Protein AF-A0A1C4SHY3-F1 (afdb_monomer_lite)

Structure (mmCIF, N/CA/C/O backbone):
data_AF-A0A1C4SHY3-F1
#
_entry.id   AF-A0A1C4SHY3-F1
#
loop_
_atom_site.group_PDB
_atom_site.id
_atom_site.type_symbol
_atom_site.label_atom_id
_atom_site.label_alt_id
_atom_site.label_comp_id
_atom_site.label_asym_id
_atom_site.label_entity_id
_atom_site.label_seq_id
_atom_site.pdbx_PDB_ins_code
_atom_site.Cartn_x
_atom_site.Cartn_y
_atom_site.Cartn_z
_atom_site.occupancy
_atom_site.B_iso_or_equiv
_atom_site.auth_seq_id
_atom_site.auth_comp_id
_atom_site.auth_asym_id
_atom_site.auth_atom_id
_atom_site.pdbx_PDB_model_num
ATOM 1 N N . MET A 1 1 ? -3.621 17.237 26.748 1.00 46.03 1 MET A N 1
ATOM 2 C CA . MET A 1 1 ? -4.051 16.125 25.868 1.00 46.03 1 MET A CA 1
ATOM 3 C C . MET A 1 1 ? -3.632 16.413 24.420 1.00 46.03 1 MET A C 1
ATOM 5 O O . MET A 1 1 ? -4.477 16.768 23.617 1.00 46.03 1 MET A O 1
ATOM 9 N N . ALA A 1 2 ? -2.335 16.316 24.090 1.00 58.59 2 ALA A N 1
ATOM 10 C CA . ALA A 1 2 ? -1.805 16.627 22.745 1.00 58.59 2 ALA A CA 1
ATOM 11 C C . ALA A 1 2 ? -1.235 15.401 21.995 1.00 58.59 2 ALA A C 1
ATOM 13 O O . ALA A 1 2 ? -1.045 15.443 20.785 1.00 58.59 2 ALA A O 1
ATOM 14 N N . VAL A 1 3 ? -1.045 14.279 22.700 1.00 60.44 3 VAL A N 1
ATOM 15 C CA . VAL A 1 3 ? -0.355 13.075 22.200 1.00 60.44 3 VAL A CA 1
ATOM 16 C C . VAL A 1 3 ? -1.025 12.473 20.957 1.00 60.44 3 VAL A C 1
ATOM 18 O O . VAL A 1 3 ? -0.349 11.961 20.076 1.00 60.44 3 VAL A O 1
ATOM 21 N N . GLY A 1 4 ? -2.353 12.564 20.838 1.00 70.56 4 GLY A N 1
ATOM 22 C CA . GLY A 1 4 ? -3.072 11.975 19.707 1.00 70.56 4 GLY A CA 1
ATOM 23 C C . GLY A 1 4 ? -2.812 12.674 18.369 1.00 70.56 4 GLY A C 1
ATOM 24 O O . GLY A 1 4 ? -2.684 12.002 17.352 1.00 70.56 4 GLY A O 1
ATOM 25 N N . GLN A 1 5 ? -2.724 14.006 18.352 1.00 76.94 5 GLN A N 1
ATOM 26 C CA . GLN A 1 5 ? -2.656 14.780 17.104 1.00 76.94 5 GLN A CA 1
ATOM 27 C C . GLN A 1 5 ? -1.252 14.732 16.486 1.00 76.94 5 GLN A C 1
ATOM 29 O O . GLN A 1 5 ? -1.111 14.607 15.272 1.00 76.94 5 GLN A O 1
ATOM 34 N N . GLU A 1 6 ? -0.226 14.722 17.333 1.00 79.56 6 GLU A N 1
ATOM 35 C CA . GLU A 1 6 ? 1.180 14.623 16.936 1.00 79.56 6 GLU A CA 1
ATOM 36 C C . GLU A 1 6 ? 1.520 13.224 16.387 1.00 79.56 6 GLU A C 1
ATOM 38 O O . GLU A 1 6 ? 2.127 13.102 15.322 1.00 79.56 6 GLU A O 1
ATOM 43 N N . VAL A 1 7 ? 1.008 12.162 17.028 1.00 81.62 7 VAL A N 1
ATOM 44 C CA . VAL A 1 7 ? 1.119 10.774 16.536 1.00 81.62 7 VAL A CA 1
ATOM 45 C C . VAL A 1 7 ? 0.380 10.590 15.206 1.00 81.62 7 VAL A C 1
ATOM 47 O O . VAL A 1 7 ? 0.911 9.971 14.282 1.00 81.62 7 VAL A O 1
ATOM 50 N N . TRP A 1 8 ? -0.820 11.166 15.066 1.00 82.75 8 TRP A N 1
ATOM 51 C CA . TRP A 1 8 ? -1.572 11.133 13.807 1.00 82.75 8 TRP A CA 1
ATOM 52 C C . TRP A 1 8 ? -0.868 11.880 12.673 1.00 82.75 8 TRP A C 1
ATOM 54 O O . TRP A 1 8 ? -0.841 11.392 11.542 1.00 82.75 8 TRP A O 1
ATOM 64 N N . SER A 1 9 ? -0.290 13.044 12.970 1.00 85.25 9 SER A N 1
ATOM 65 C CA . SER A 1 9 ? 0.467 13.841 12.002 1.00 85.25 9 SER A CA 1
ATOM 66 C C . SER A 1 9 ? 1.692 13.080 11.487 1.00 85.25 9 SER A C 1
ATOM 68 O O . SER A 1 9 ? 1.890 12.973 10.274 1.00 85.25 9 SER A O 1
ATOM 70 N N . GLY A 1 10 ? 2.455 12.454 12.390 1.00 89.19 10 GLY A N 1
ATOM 71 C CA . GLY A 1 10 ? 3.602 11.620 12.024 1.00 89.19 10 GLY A CA 1
ATOM 72 C C . GLY A 1 10 ? 3.212 10.434 11.138 1.00 89.19 10 GLY A C 1
ATOM 73 O O . GLY A 1 10 ? 3.810 10.226 10.080 1.00 89.19 10 GLY A O 1
ATOM 74 N N . LEU A 1 11 ? 2.154 9.705 11.512 1.00 85.56 11 LEU A N 1
ATOM 75 C CA . LEU A 1 11 ? 1.656 8.568 10.730 1.00 85.56 11 LEU A CA 1
ATOM 76 C C . LEU A 1 11 ? 1.181 8.990 9.332 1.00 85.56 11 LEU A C 1
ATOM 78 O O . LEU A 1 11 ? 1.409 8.282 8.347 1.00 85.56 11 LEU A O 1
ATOM 82 N N . ARG A 1 12 ? 0.512 10.142 9.229 1.00 87.56 12 ARG A N 1
ATOM 83 C CA . ARG A 1 12 ? 0.047 10.680 7.950 1.00 87.56 12 ARG A CA 1
ATOM 84 C C . ARG A 1 12 ? 1.219 11.067 7.052 1.00 87.56 12 ARG A C 1
ATOM 86 O O . ARG A 1 12 ? 1.263 10.617 5.912 1.00 87.56 12 ARG A O 1
ATOM 93 N N . SER A 1 13 ? 2.170 11.834 7.582 1.00 89.75 13 SER A N 1
ATOM 94 C CA . SER A 1 13 ? 3.368 12.264 6.853 1.00 89.75 13 SER A CA 1
ATOM 95 C C . SER A 1 13 ? 4.151 11.069 6.299 1.00 89.75 13 SER A C 1
ATOM 97 O O . SER A 1 13 ? 4.511 11.040 5.121 1.00 89.75 13 SER A O 1
ATOM 99 N N . GLN A 1 14 ? 4.324 10.017 7.106 1.00 88.00 14 GLN A N 1
ATOM 100 C CA . GLN A 1 14 ? 5.021 8.805 6.676 1.00 88.00 14 GLN A CA 1
ATOM 101 C C . GLN A 1 14 ? 4.275 8.060 5.557 1.00 88.00 14 GLN A C 1
ATOM 103 O O . GLN A 1 14 ? 4.900 7.611 4.594 1.00 88.00 14 GLN A O 1
ATOM 108 N N . ASN A 1 15 ? 2.944 7.965 5.644 1.00 87.50 15 ASN A N 1
ATOM 109 C CA . ASN A 1 15 ? 2.124 7.369 4.586 1.00 87.50 15 ASN A CA 1
ATOM 110 C C . ASN A 1 15 ? 2.162 8.187 3.291 1.00 87.50 15 ASN A C 1
ATOM 112 O O . ASN A 1 15 ? 2.252 7.618 2.203 1.00 87.50 15 ASN A O 1
ATOM 116 N N . GLU A 1 16 ? 2.102 9.514 3.388 1.00 89.31 16 GLU A N 1
ATOM 117 C CA . GLU A 1 16 ? 2.173 10.406 2.229 1.00 89.31 16 GLU A CA 1
ATOM 118 C C . GLU A 1 16 ? 3.544 10.315 1.543 1.00 89.31 16 GLU A C 1
ATOM 120 O O . GLU A 1 16 ? 3.604 10.122 0.326 1.00 89.31 16 GLU A O 1
ATOM 125 N N . GLY A 1 17 ? 4.637 10.345 2.312 1.00 89.62 17 GLY A N 1
ATOM 126 C CA . GLY A 1 17 ? 5.996 10.193 1.789 1.00 89.62 17 GLY A CA 1
ATOM 127 C C . GLY A 1 17 ? 6.243 8.822 1.150 1.00 89.62 17 GLY A C 1
ATOM 128 O O . GLY A 1 17 ? 6.755 8.740 0.031 1.00 89.62 17 GLY A O 1
ATOM 129 N N . GLY A 1 18 ? 5.818 7.743 1.817 1.00 88.19 18 GLY A N 1
ATOM 130 C CA . GLY A 1 18 ? 5.918 6.381 1.285 1.00 88.19 18 GLY A CA 1
ATOM 131 C C . GLY A 1 18 ? 5.136 6.205 -0.018 1.00 88.19 18 GLY A C 1
ATOM 132 O O . GLY A 1 18 ? 5.674 5.695 -1.003 1.00 88.19 18 GLY A O 1
ATOM 133 N N . ASN A 1 19 ? 3.900 6.709 -0.068 1.00 85.88 19 ASN A N 1
ATOM 134 C CA . ASN A 1 19 ? 3.080 6.669 -1.279 1.00 85.88 19 ASN A CA 1
ATOM 135 C C . ASN A 1 19 ? 3.665 7.514 -2.415 1.00 85.88 19 ASN A C 1
ATOM 137 O O . ASN A 1 19 ? 3.607 7.095 -3.572 1.00 85.88 19 ASN A O 1
ATOM 141 N N . GLY A 1 20 ? 4.239 8.679 -2.108 1.00 88.31 20 GLY A N 1
ATOM 142 C CA . GLY A 1 20 ? 4.937 9.504 -3.092 1.00 88.31 20 GLY A CA 1
ATOM 143 C C . GLY A 1 20 ? 6.103 8.754 -3.740 1.00 88.31 20 GLY A C 1
ATOM 144 O O . GLY A 1 20 ? 6.217 8.728 -4.967 1.00 88.31 20 GLY A O 1
ATOM 145 N N . ASN A 1 21 ? 6.917 8.071 -2.931 1.00 87.62 21 ASN A N 1
ATOM 146 C CA . ASN A 1 21 ? 8.065 7.313 -3.424 1.00 87.62 21 ASN A CA 1
ATOM 147 C C . ASN A 1 21 ? 7.650 6.107 -4.287 1.00 87.62 21 ASN A C 1
ATOM 149 O O . ASN A 1 21 ? 8.206 5.889 -5.364 1.00 87.62 21 ASN A O 1
ATOM 153 N N . LEU A 1 22 ? 6.622 5.363 -3.861 1.00 85.50 22 LEU A N 1
ATOM 154 C CA . LEU A 1 22 ? 6.077 4.239 -4.632 1.00 85.50 22 LEU A CA 1
ATOM 155 C C . LEU A 1 22 ? 5.518 4.691 -5.986 1.00 85.50 22 LEU A C 1
ATOM 157 O O . LEU A 1 22 ? 5.789 4.059 -7.006 1.00 85.50 22 LEU A O 1
ATOM 161 N N . LYS A 1 23 ? 4.780 5.809 -6.017 1.00 85.81 23 LYS A N 1
ATOM 162 C CA . LYS A 1 23 ? 4.259 6.380 -7.268 1.00 85.81 23 LYS A CA 1
ATOM 163 C C . LYS A 1 23 ? 5.381 6.794 -8.212 1.00 85.81 23 LYS A C 1
ATOM 165 O O . LYS A 1 23 ? 5.307 6.481 -9.395 1.00 85.81 23 LYS A O 1
ATOM 170 N N . LYS A 1 24 ? 6.420 7.459 -7.700 1.00 88.56 24 LYS A N 1
ATOM 171 C CA . LYS A 1 24 ? 7.583 7.854 -8.503 1.00 88.56 24 LYS A CA 1
ATOM 172 C C . LYS A 1 24 ? 8.275 6.635 -9.117 1.00 88.56 24 LYS A C 1
ATOM 174 O O . LYS A 1 24 ? 8.444 6.587 -10.327 1.00 88.56 24 LYS A O 1
ATOM 179 N N . SER A 1 25 ? 8.575 5.621 -8.304 1.00 82.88 25 SER A N 1
ATOM 180 C CA . SER A 1 25 ? 9.197 4.380 -8.780 1.00 82.88 25 SER A CA 1
ATOM 181 C C . SER A 1 25 ? 8.346 3.665 -9.840 1.00 82.88 25 SER A C 1
ATOM 183 O O . SER A 1 25 ? 8.881 3.182 -10.839 1.00 82.88 25 SER A O 1
ATOM 185 N N . ALA A 1 26 ? 7.020 3.651 -9.674 1.00 83.19 26 ALA A N 1
ATOM 186 C CA . ALA A 1 26 ? 6.112 3.103 -10.675 1.00 83.19 26 ALA A CA 1
ATOM 187 C C . ALA A 1 26 ? 6.166 3.892 -11.996 1.00 83.19 26 ALA A C 1
ATOM 189 O O . ALA A 1 26 ? 6.285 3.282 -13.059 1.00 83.19 26 ALA A O 1
ATOM 190 N N . LEU A 1 27 ? 6.137 5.228 -11.944 1.00 86.25 27 LEU A N 1
ATOM 191 C CA . LEU A 1 27 ? 6.248 6.085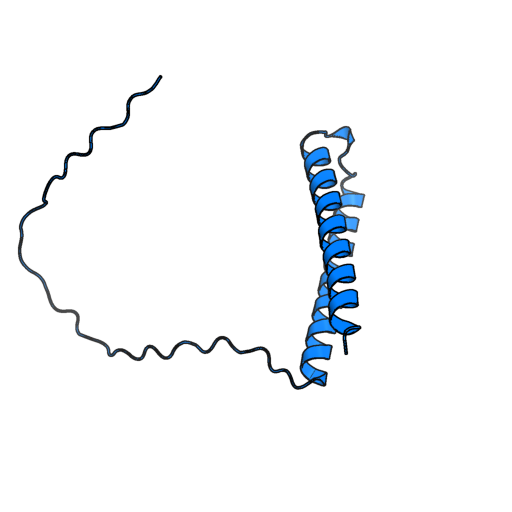 -13.132 1.00 86.25 27 LEU A CA 1
ATOM 192 C C . LEU A 1 27 ? 7.587 5.892 -13.858 1.00 86.25 27 LEU A C 1
ATOM 194 O O . LEU A 1 27 ? 7.596 5.732 -15.081 1.00 86.25 27 LEU A O 1
ATOM 198 N N . ASP A 1 28 ? 8.690 5.810 -13.112 1.00 85.25 28 ASP A N 1
ATOM 199 C CA . ASP A 1 28 ? 10.026 5.561 -13.667 1.00 85.25 28 ASP A CA 1
ATOM 200 C C . ASP A 1 28 ? 10.079 4.208 -14.406 1.00 85.25 28 ASP A C 1
ATOM 202 O O . ASP A 1 28 ? 10.646 4.103 -15.495 1.00 85.25 28 ASP A O 1
ATOM 206 N N . SER A 1 29 ? 9.413 3.176 -13.872 1.00 81.62 29 SER A N 1
ATOM 207 C CA . SER A 1 29 ? 9.331 1.849 -14.505 1.00 81.62 29 SER A CA 1
ATOM 208 C C . SER A 1 29 ? 8.463 1.804 -15.772 1.00 81.62 29 SER A C 1
ATOM 210 O O . SER A 1 29 ? 8.690 0.989 -16.673 1.00 81.62 29 SER A O 1
ATOM 212 N N . ILE A 1 30 ? 7.474 2.695 -15.890 1.00 82.12 30 ILE A N 1
ATOM 213 C CA . ILE A 1 30 ? 6.650 2.807 -17.101 1.00 82.12 30 ILE A CA 1
ATOM 214 C C . ILE A 1 30 ? 7.495 3.395 -18.235 1.00 82.12 30 ILE A C 1
ATOM 216 O O . ILE A 1 30 ? 7.496 2.838 -19.338 1.00 82.12 30 ILE A O 1
ATOM 220 N N . GLY A 1 31 ? 8.246 4.463 -17.942 1.00 83.00 31 GLY A N 1
ATOM 221 C CA . GLY A 1 31 ? 9.115 5.151 -18.899 1.00 83.00 31 GLY A CA 1
ATOM 222 C C . GLY A 1 31 ? 10.398 4.394 -19.257 1.00 83.00 31 GLY A C 1
ATOM 223 O O . GLY A 1 31 ? 10.904 4.566 -20.364 1.00 83.00 31 GLY A O 1
ATOM 224 N N . ASN A 1 32 ? 10.904 3.525 -18.372 1.00 81.06 32 ASN A N 1
ATOM 225 C CA . ASN A 1 32 ? 12.115 2.738 -18.610 1.00 81.06 32 ASN A CA 1
ATOM 226 C C . ASN A 1 32 ? 11.861 1.220 -18.477 1.00 81.06 32 ASN A C 1
ATOM 228 O O . ASN A 1 32 ? 11.727 0.710 -17.361 1.00 81.06 32 ASN A O 1
ATOM 232 N N . PRO A 1 33 ? 11.871 0.457 -19.588 1.00 78.69 33 PRO A N 1
ATOM 233 C CA . PRO A 1 33 ? 11.606 -0.978 -19.563 1.00 78.69 33 PRO A CA 1
ATOM 234 C C . PRO A 1 33 ? 12.643 -1.798 -18.781 1.00 78.69 33 PRO A C 1
ATOM 236 O O . PRO A 1 33 ? 12.302 -2.885 -18.326 1.00 78.69 33 PRO A O 1
ATOM 239 N N . GLN A 1 34 ? 13.864 -1.292 -18.569 1.00 79.75 34 GLN A N 1
ATOM 240 C CA . GLN A 1 34 ? 14.879 -1.978 -17.753 1.00 79.75 34 GLN A CA 1
ATOM 241 C C . GLN A 1 34 ? 14.563 -1.939 -16.251 1.00 79.75 34 GLN A C 1
ATOM 243 O O . GLN A 1 34 ? 15.054 -2.773 -15.498 1.00 79.75 34 GLN A O 1
ATOM 248 N N . LEU A 1 35 ? 13.733 -0.984 -15.818 1.00 80.19 35 LEU A N 1
ATOM 249 C CA . LEU A 1 35 ? 13.278 -0.858 -14.431 1.00 80.19 35 LEU A CA 1
ATOM 250 C C . LEU A 1 35 ? 11.980 -1.640 -14.169 1.00 80.19 35 LEU A C 1
ATOM 252 O O . LEU A 1 35 ? 11.483 -1.650 -13.043 1.00 80.19 35 LEU A O 1
ATOM 256 N N . ARG A 1 36 ? 11.401 -2.284 -15.193 1.00 79.69 36 ARG A N 1
ATOM 257 C CA . ARG A 1 36 ? 10.184 -3.087 -15.037 1.00 79.69 36 ARG A CA 1
ATOM 258 C C . ARG A 1 36 ? 10.512 -4.391 -14.330 1.00 79.69 36 ARG A C 1
ATOM 260 O O . ARG A 1 36 ? 11.448 -5.100 -14.692 1.00 79.69 36 ARG A O 1
AT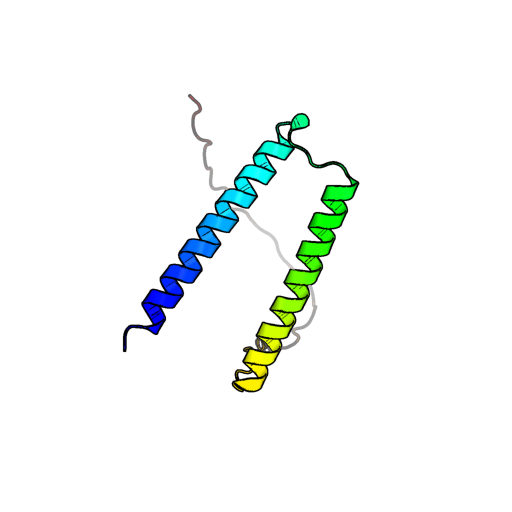OM 267 N N . LEU A 1 37 ? 9.691 -4.738 -13.345 1.00 77.94 37 LEU A N 1
ATOM 268 C CA . LEU A 1 37 ? 9.791 -6.035 -12.695 1.00 77.94 37 LEU A CA 1
ATOM 269 C C . LEU A 1 37 ? 9.476 -7.166 -13.691 1.00 77.94 37 LEU A C 1
ATOM 271 O O . LEU A 1 37 ? 8.576 -7.021 -14.524 1.00 77.94 37 LEU A O 1
ATOM 275 N N . PRO A 1 38 ? 10.146 -8.326 -13.573 1.00 82.69 38 PRO A N 1
ATOM 276 C CA . PRO A 1 38 ? 9.748 -9.528 -14.295 1.00 82.69 38 PRO A CA 1
ATOM 277 C C . PRO A 1 38 ? 8.287 -9.890 -13.991 1.00 82.69 38 PRO A C 1
ATOM 279 O O . PRO A 1 38 ? 7.831 -9.740 -12.858 1.00 82.69 38 PRO A O 1
ATOM 282 N N . HIS A 1 39 ? 7.554 -10.422 -14.973 1.00 76.81 39 HIS A N 1
ATOM 283 C CA . HIS A 1 39 ? 6.110 -10.688 -14.862 1.00 76.81 39 HIS A CA 1
ATOM 284 C C . HIS A 1 39 ? 5.708 -11.499 -13.611 1.00 76.81 39 HIS A C 1
ATOM 286 O O . HIS A 1 39 ? 4.699 -11.191 -12.979 1.00 76.81 39 HIS A O 1
ATOM 292 N N . GLY A 1 40 ? 6.520 -12.481 -13.196 1.00 77.31 40 GLY A N 1
ATOM 293 C CA . GLY A 1 40 ? 6.287 -13.243 -11.960 1.00 77.31 40 GLY A CA 1
ATOM 294 C C . GLY A 1 40 ? 6.386 -12.393 -10.687 1.00 77.31 40 GLY A C 1
ATOM 295 O O . GLY A 1 40 ? 5.553 -12.520 -9.791 1.00 77.31 40 GLY A O 1
ATOM 296 N N . HIS A 1 41 ? 7.339 -11.459 -10.639 1.00 82.25 41 HIS A N 1
ATOM 297 C CA . HIS A 1 41 ? 7.476 -10.516 -9.529 1.00 82.25 41 HIS A CA 1
ATOM 298 C C . HIS A 1 41 ? 6.337 -9.491 -9.503 1.00 82.25 41 HIS A C 1
ATOM 300 O O . HIS A 1 41 ? 5.873 -9.129 -8.422 1.00 82.25 41 HIS A O 1
ATOM 306 N N . VAL A 1 42 ? 5.844 -9.051 -10.668 1.00 84.00 42 VAL A N 1
ATOM 307 C CA . VAL A 1 42 ? 4.667 -8.166 -10.753 1.00 84.00 42 VAL A CA 1
ATOM 308 C C . VAL A 1 42 ? 3.439 -8.856 -10.161 1.00 84.00 42 VAL A C 1
ATOM 310 O O . VAL A 1 42 ? 2.793 -8.298 -9.275 1.00 84.00 42 VAL A O 1
ATOM 313 N N . ALA A 1 43 ? 3.146 -10.087 -10.590 1.00 83.12 43 ALA A N 1
ATOM 314 C CA . ALA A 1 43 ? 2.013 -10.856 -10.078 1.00 83.12 43 ALA A CA 1
ATOM 315 C C . ALA A 1 43 ? 2.120 -11.102 -8.564 1.00 83.12 43 ALA A C 1
ATOM 317 O O . ALA A 1 43 ? 1.144 -10.912 -7.838 1.00 83.12 43 ALA A O 1
ATOM 318 N N . GLN A 1 44 ? 3.313 -11.446 -8.068 1.00 88.50 44 GLN A N 1
ATOM 319 C CA . GLN A 1 44 ? 3.561 -11.611 -6.635 1.00 88.50 44 GLN A CA 1
ATOM 320 C C . GLN A 1 44 ? 3.350 -10.304 -5.859 1.00 88.50 44 GLN A C 1
ATOM 322 O O . GLN A 1 44 ? 2.759 -10.319 -4.777 1.00 88.50 44 GLN A O 1
ATOM 327 N N . THR A 1 45 ? 3.797 -9.175 -6.411 1.00 88.12 45 THR A N 1
ATOM 328 C CA . THR A 1 45 ? 3.647 -7.852 -5.789 1.00 88.12 45 THR A CA 1
ATOM 329 C C . THR A 1 45 ? 2.175 -7.457 -5.710 1.00 88.12 45 THR A C 1
ATOM 331 O O . THR A 1 45 ? 1.710 -7.041 -4.651 1.00 88.12 45 THR A O 1
ATOM 334 N N . LEU A 1 46 ? 1.417 -7.661 -6.791 1.00 89.12 46 LEU A N 1
ATOM 335 C CA . LEU A 1 46 ? -0.025 -7.412 -6.822 1.00 89.12 46 LEU A CA 1
ATOM 336 C C . LEU A 1 46 ? -0.777 -8.314 -5.840 1.00 89.12 46 LEU A C 1
ATOM 338 O O . LEU A 1 46 ? -1.593 -7.823 -5.063 1.00 89.12 46 LEU A O 1
ATOM 342 N N . LEU A 1 47 ? -0.469 -9.612 -5.821 1.00 91.69 47 LEU A N 1
ATOM 343 C CA . LEU A 1 47 ? -1.077 -10.553 -4.882 1.00 91.69 47 LEU A CA 1
ATOM 344 C C . LEU A 1 47 ? -0.797 -10.148 -3.428 1.00 91.69 47 LEU A C 1
ATOM 346 O O . LEU A 1 47 ? -1.714 -10.092 -2.610 1.00 91.69 47 LEU A O 1
ATOM 350 N N . THR A 1 48 ? 0.455 -9.809 -3.122 1.00 92.56 48 THR A N 1
ATOM 351 C CA . THR A 1 48 ? 0.864 -9.341 -1.790 1.00 92.56 48 THR A CA 1
ATOM 352 C C . THR A 1 48 ? 0.110 -8.068 -1.401 1.00 92.56 48 THR A C 1
ATOM 354 O O . THR A 1 48 ? -0.416 -7.981 -0.291 1.00 92.56 48 THR A O 1
ATOM 357 N N . ALA A 1 49 ? -0.016 -7.107 -2.321 1.00 90.50 49 ALA A N 1
ATOM 358 C CA . ALA A 1 49 ? -0.758 -5.873 -2.086 1.00 90.50 49 ALA A CA 1
ATOM 359 C C . ALA A 1 49 ? -2.246 -6.137 -1.793 1.00 90.50 49 ALA A C 1
ATOM 361 O O . ALA A 1 49 ? -2.791 -5.563 -0.851 1.00 90.50 49 ALA A O 1
ATOM 362 N N . VAL A 1 50 ? -2.890 -7.040 -2.541 1.00 95.94 50 VAL A N 1
ATOM 363 C CA . VAL A 1 50 ? -4.298 -7.418 -2.325 1.00 95.94 50 VAL A CA 1
ATOM 364 C C . VAL A 1 50 ? -4.496 -8.093 -0.966 1.00 95.94 50 VAL A C 1
ATOM 366 O O . VAL A 1 50 ? -5.440 -7.756 -0.251 1.00 95.94 50 VAL A O 1
ATOM 369 N N . ILE A 1 51 ? -3.593 -8.994 -0.567 1.00 96.19 51 ILE A N 1
ATOM 370 C CA . ILE A 1 51 ? -3.642 -9.653 0.749 1.00 96.19 51 ILE A CA 1
ATOM 371 C C . ILE A 1 51 ? -3.558 -8.616 1.876 1.00 96.19 51 ILE A C 1
ATOM 373 O O . ILE A 1 51 ? -4.370 -8.638 2.804 1.00 96.19 51 ILE A O 1
ATOM 377 N N . ILE A 1 52 ? -2.605 -7.685 1.782 1.00 93.94 52 ILE A N 1
ATOM 378 C CA . ILE A 1 52 ? -2.430 -6.614 2.772 1.00 93.94 52 ILE A CA 1
ATOM 379 C C . ILE A 1 52 ? -3.659 -5.694 2.799 1.00 93.94 52 ILE A C 1
ATOM 381 O O . ILE A 1 52 ? -4.122 -5.315 3.876 1.00 93.94 52 ILE A O 1
ATOM 385 N N . PHE A 1 53 ? -4.216 -5.350 1.637 1.00 93.44 53 PHE A N 1
ATOM 386 C CA . PHE A 1 53 ? -5.416 -4.520 1.533 1.00 93.44 53 PHE A CA 1
ATOM 387 C C . PHE A 1 53 ? -6.624 -5.164 2.229 1.00 93.44 53 PHE A C 1
ATOM 389 O O . PHE A 1 53 ? -7.256 -4.533 3.078 1.00 93.44 53 PHE A O 1
ATOM 396 N N . GLU A 1 54 ? -6.902 -6.435 1.939 1.00 96.75 54 GLU A N 1
ATOM 397 C CA . GLU A 1 54 ? -7.981 -7.198 2.576 1.00 96.75 54 GLU A CA 1
ATOM 398 C C . GLU A 1 54 ? -7.793 -7.313 4.095 1.00 96.75 54 GLU A C 1
ATOM 400 O O . GLU A 1 54 ? -8.743 -7.121 4.860 1.00 96.75 54 GLU A O 1
ATOM 405 N N . ALA A 1 55 ? -6.567 -7.586 4.552 1.00 95.19 55 ALA A N 1
ATOM 406 C CA . ALA A 1 55 ? -6.252 -7.657 5.976 1.00 95.19 55 ALA A CA 1
ATOM 407 C C . ALA A 1 55 ? -6.519 -6.318 6.685 1.00 95.19 55 ALA A C 1
ATOM 409 O O . ALA A 1 55 ? -7.197 -6.290 7.717 1.00 95.19 55 ALA A O 1
ATOM 410 N N . ASN A 1 56 ? -6.063 -5.207 6.099 1.00 92.56 56 ASN A N 1
ATOM 411 C CA . ASN A 1 56 ? -6.306 -3.864 6.627 1.00 92.56 56 ASN A CA 1
ATOM 412 C C . ASN A 1 56 ? -7.798 -3.519 6.654 1.00 92.56 56 ASN A C 1
ATOM 414 O O . ASN A 1 56 ? -8.304 -3.021 7.659 1.00 92.56 56 ASN A O 1
ATOM 418 N N . LEU A 1 57 ? -8.534 -3.834 5.589 1.00 93.31 57 LEU A N 1
ATOM 419 C CA . LEU A 1 57 ? -9.969 -3.574 5.517 1.00 93.31 57 LEU A CA 1
ATOM 420 C C . LEU A 1 57 ? -10.740 -4.335 6.603 1.00 93.31 57 LEU A C 1
ATOM 422 O O . LEU A 1 57 ? -11.634 -3.779 7.246 1.00 93.31 57 LEU A O 1
ATOM 426 N N . ARG A 1 58 ? -10.377 -5.597 6.852 1.00 93.56 58 ARG A N 1
ATOM 427 C CA . ARG A 1 58 ? -10.957 -6.400 7.939 1.00 93.56 58 ARG A CA 1
ATOM 428 C C . ARG A 1 58 ? -10.629 -5.822 9.311 1.00 93.56 58 ARG A C 1
ATOM 430 O O . ARG A 1 58 ? -11.529 -5.744 10.145 1.00 93.56 58 ARG A O 1
ATOM 437 N N . ALA A 1 59 ? -9.386 -5.394 9.531 1.00 91.06 59 ALA A N 1
ATOM 438 C CA . ALA A 1 59 ? -8.973 -4.763 10.782 1.00 91.06 59 ALA A CA 1
ATOM 439 C C . ALA A 1 59 ? -9.769 -3.475 11.055 1.00 91.06 59 ALA A C 1
ATOM 441 O O . ALA A 1 59 ? -10.309 -3.315 12.148 1.00 91.06 59 ALA A O 1
ATOM 442 N N . ILE A 1 60 ? -9.938 -2.615 10.045 1.00 89.38 60 ILE A N 1
ATOM 443 C CA . ILE A 1 60 ? -10.731 -1.381 10.155 1.00 89.38 60 ILE A CA 1
ATOM 444 C C . ILE A 1 60 ? -12.202 -1.698 10.442 1.00 89.38 60 ILE A C 1
ATOM 446 O O . ILE A 1 60 ? -12.784 -1.134 11.366 1.00 89.38 60 ILE A O 1
ATOM 450 N N . ARG A 1 61 ? -12.816 -2.628 9.697 1.00 90.31 61 ARG A N 1
ATOM 451 C CA . ARG A 1 61 ? -14.215 -3.035 9.938 1.00 90.31 61 ARG A CA 1
ATOM 452 C C . ARG A 1 61 ? -14.416 -3.580 11.350 1.00 90.31 61 ARG A C 1
ATOM 454 O O . ARG A 1 61 ? -15.436 -3.290 11.970 1.00 90.31 61 ARG A O 1
ATOM 461 N N . ARG A 1 62 ? -13.463 -4.374 11.846 1.00 90.50 62 ARG A N 1
ATOM 462 C CA . ARG A 1 62 ? -13.488 -4.900 13.213 1.00 90.50 62 ARG A CA 1
ATOM 463 C C . ARG A 1 62 ? -13.383 -3.774 14.236 1.00 90.50 62 ARG A C 1
ATOM 465 O O . ARG A 1 62 ? -14.228 -3.701 15.113 1.00 90.50 62 ARG A O 1
ATOM 472 N N . PHE A 1 63 ? -12.427 -2.865 14.068 1.00 88.00 63 PHE A N 1
ATOM 473 C CA . PHE A 1 63 ? -12.270 -1.705 14.943 1.00 88.00 63 PHE A CA 1
ATOM 474 C C . PHE A 1 63 ? -13.543 -0.847 15.013 1.00 88.00 63 PHE A C 1
ATOM 476 O O . PHE A 1 63 ? -13.991 -0.507 16.103 1.00 88.00 63 PHE A O 1
ATOM 483 N N . LEU A 1 64 ? -14.163 -0.543 13.867 1.00 86.50 64 LEU A N 1
ATOM 484 C CA . LEU A 1 64 ? -15.413 0.228 13.816 1.00 86.50 64 LEU A CA 1
ATOM 485 C C . LEU A 1 64 ? -16.559 -0.481 14.548 1.00 86.50 64 LEU A C 1
ATOM 487 O O . LEU A 1 64 ? -17.301 0.160 15.292 1.00 86.50 64 LEU A O 1
ATOM 491 N N . ARG A 1 65 ? -16.674 -1.805 14.373 1.00 85.94 65 ARG A N 1
ATOM 492 C CA . ARG A 1 65 ? -17.660 -2.627 15.083 1.00 85.94 65 ARG A CA 1
ATOM 493 C C . ARG A 1 65 ? -17.424 -2.608 16.593 1.00 85.94 65 ARG A C 1
ATOM 495 O O . ARG A 1 65 ? -18.374 -2.386 17.336 1.00 85.94 65 ARG A O 1
ATOM 502 N N . ASP A 1 66 ? -16.182 -2.810 17.026 1.00 86.12 66 ASP A N 1
ATOM 503 C CA . ASP A 1 66 ? -15.806 -2.874 18.444 1.00 86.12 66 ASP A CA 1
ATOM 504 C C . ASP A 1 66 ? -16.007 -1.514 19.148 1.00 86.12 66 ASP A C 1
ATOM 506 O O . ASP A 1 66 ? -16.314 -1.467 20.335 1.00 86.12 66 ASP A O 1
ATOM 510 N N . GLN A 1 67 ? -15.900 -0.402 18.411 1.00 82.12 67 GLN A N 1
ATOM 511 C CA . GLN A 1 67 ? -16.130 0.963 18.907 1.00 82.12 67 GLN A CA 1
ATOM 512 C C . GLN A 1 67 ? -17.607 1.406 18.845 1.00 82.12 67 GLN A C 1
ATOM 514 O O . GLN A 1 67 ? -17.922 2.532 19.223 1.00 82.12 67 GLN A O 1
ATOM 519 N N . GLY A 1 68 ? -18.520 0.576 18.322 1.00 70.25 68 GLY A N 1
ATOM 520 C CA . GLY A 1 68 ? -19.921 0.964 18.104 1.00 70.25 68 GLY A CA 1
ATOM 521 C C . GLY A 1 68 ? -20.103 2.102 17.087 1.00 70.25 68 GLY A C 1
ATOM 522 O O . GLY A 1 68 ? -21.187 2.680 16.985 1.00 70.25 68 GLY A O 1
ATOM 523 N N . ILE A 1 69 ? -19.057 2.431 16.321 1.00 66.25 69 ILE A N 1
ATOM 524 C CA . ILE A 1 69 ? -19.091 3.455 15.280 1.00 66.25 69 ILE A CA 1
ATOM 525 C C . ILE A 1 69 ? -19.750 2.812 14.065 1.00 66.25 69 ILE A C 1
ATOM 527 O O . ILE A 1 69 ? -19.093 2.197 13.223 1.00 66.25 69 ILE A O 1
ATOM 531 N N . GLN A 1 70 ? -21.074 2.939 13.981 1.00 59.53 70 GLN A N 1
ATOM 532 C CA . GLN A 1 70 ? -21.788 2.614 12.754 1.00 59.53 70 GLN A CA 1
ATOM 533 C C . GLN A 1 70 ? -21.223 3.509 11.644 1.00 59.53 70 GLN A C 1
ATOM 535 O O . GLN A 1 70 ? -21.247 4.737 11.797 1.00 59.53 70 GLN A O 1
ATOM 540 N N . PRO A 1 71 ? -20.696 2.942 10.539 1.00 61.41 71 PRO A N 1
ATOM 541 C CA . PRO A 1 71 ? -20.376 3.755 9.379 1.00 61.41 71 PRO A CA 1
ATOM 542 C C . PRO A 1 71 ? -21.643 4.530 9.038 1.00 61.41 71 PRO A C 1
ATOM 544 O O . PRO A 1 71 ? -22.733 3.956 9.029 1.00 61.41 71 PRO A O 1
ATOM 547 N N . ARG A 1 72 ? -21.521 5.848 8.857 1.00 62.66 72 ARG A N 1
ATOM 548 C CA . ARG A 1 72 ? -22.659 6.690 8.505 1.00 62.66 72 ARG A CA 1
ATOM 549 C C . ARG A 1 72 ? -23.177 6.176 7.172 1.00 62.66 72 ARG A C 1
ATOM 551 O O . ARG A 1 72 ? -22.617 6.504 6.132 1.00 62.66 72 ARG A O 1
ATOM 558 N N . ASN A 1 73 ? -24.188 5.310 7.230 1.00 52.22 73 ASN A N 1
ATOM 559 C CA . ASN A 1 73 ? -24.930 4.864 6.070 1.00 5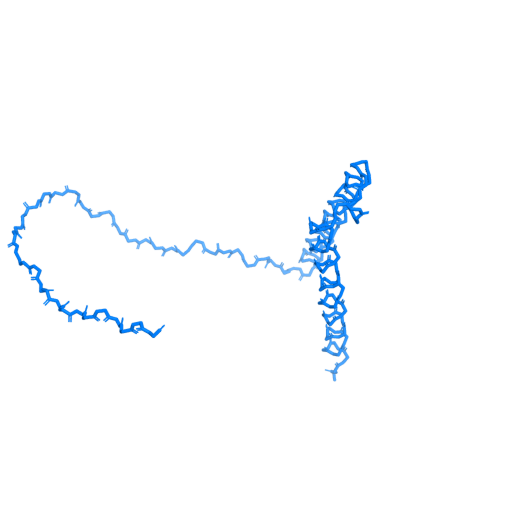2.22 73 ASN A CA 1
ATOM 560 C C . ASN A 1 73 ? -25.263 6.147 5.325 1.00 52.22 73 ASN A C 1
ATOM 562 O O . ASN A 1 73 ? -25.847 7.060 5.919 1.00 52.22 73 ASN A O 1
ATOM 566 N N . ALA A 1 74 ? -24.792 6.269 4.086 1.00 57.78 74 ALA A N 1
ATOM 567 C CA . ALA A 1 74 ? -25.266 7.321 3.219 1.00 57.78 74 ALA A CA 1
ATOM 568 C C . ALA A 1 74 ? -26.779 7.119 3.171 1.00 57.78 74 ALA A C 1
ATOM 570 O O . ALA A 1 74 ? -27.263 6.155 2.581 1.00 57.78 74 ALA A O 1
ATOM 571 N N . SER A 1 75 ? -27.509 7.939 3.928 1.00 43.22 75 SER A N 1
ATOM 572 C CA . SER A 1 75 ? -28.956 7.961 3.867 1.00 43.22 75 SER A CA 1
ATOM 573 C C . SER A 1 75 ? -29.267 8.169 2.393 1.00 43.22 75 SER A C 1
ATOM 575 O O . SER A 1 75 ? -28.761 9.153 1.842 1.00 43.22 75 SER A O 1
ATOM 577 N N . PRO A 1 76 ? -30.051 7.305 1.725 1.00 52.66 76 PRO A N 1
ATOM 578 C CA . PRO A 1 76 ? -30.706 7.762 0.521 1.00 52.66 76 PRO A CA 1
ATOM 579 C C . PRO A 1 76 ? -31.477 8.997 0.973 1.00 52.66 76 PRO A C 1
ATOM 581 O O . PRO A 1 76 ? -32.293 8.939 1.897 1.00 52.66 76 PRO A O 1
ATOM 584 N N . GLN A 1 77 ? -31.082 10.152 0.450 1.00 47.56 77 GLN A N 1
ATOM 585 C CA . GLN A 1 77 ? -31.851 11.364 0.613 1.00 47.56 77 GLN A CA 1
ATOM 586 C C . GLN A 1 77 ? -33.235 10.993 0.101 1.00 47.56 77 GLN A C 1
ATOM 588 O O . GLN A 1 77 ? -33.408 10.654 -1.068 1.00 47.56 77 GLN A O 1
ATOM 593 N N . SER A 1 78 ? -34.181 10.942 1.031 1.00 51.62 78 SER A N 1
ATOM 594 C CA . SER A 1 78 ? -35.594 10.802 0.754 1.00 51.62 78 SER A CA 1
ATOM 595 C C . SER A 1 78 ? -36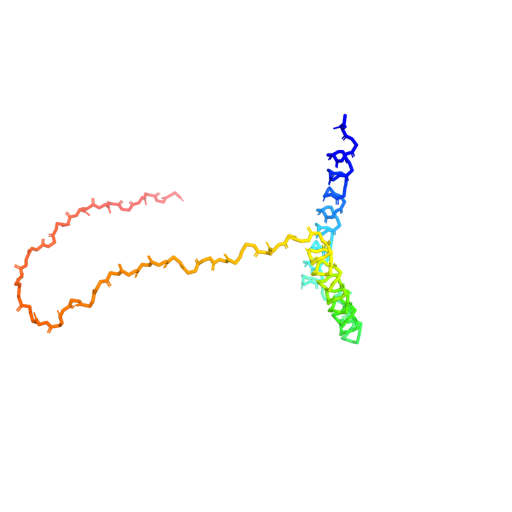.006 12.044 -0.033 1.00 51.62 78 SER A C 1
ATOM 597 O O . SER A 1 78 ? -36.435 13.042 0.535 1.00 51.62 78 SER A O 1
ATOM 599 N N . ALA A 1 79 ? -35.783 12.022 -1.344 1.00 47.84 79 ALA A N 1
ATOM 600 C CA . ALA A 1 79 ? -36.443 12.899 -2.288 1.00 47.84 79 ALA A CA 1
ATOM 601 C C . ALA A 1 79 ? -37.696 12.157 -2.752 1.00 47.84 79 ALA A C 1
ATOM 603 O O . ALA A 1 79 ? -37.788 1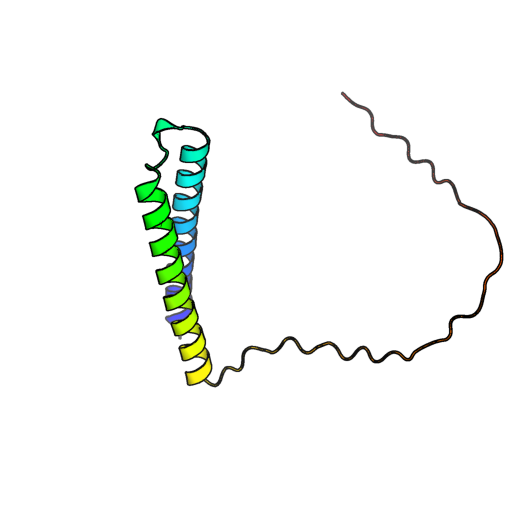1.661 -3.871 1.00 47.84 79 ALA A O 1
ATOM 604 N N . ALA A 1 80 ? -38.661 12.037 -1.841 1.00 50.16 80 ALA A N 1
ATOM 605 C CA . ALA A 1 80 ? -40.042 11.891 -2.248 1.00 50.16 80 ALA A CA 1
ATOM 606 C C . ALA A 1 80 ? -40.444 13.220 -2.906 1.00 50.16 80 ALA A C 1
ATOM 608 O O . ALA A 1 80 ? -40.689 14.219 -2.235 1.00 50.16 80 ALA A O 1
ATOM 609 N N . THR A 1 81 ? -40.464 13.258 -4.232 1.00 42.25 81 THR A N 1
ATOM 610 C CA . THR A 1 81 ? -41.277 14.212 -4.989 1.00 42.25 81 THR A CA 1
ATOM 611 C C . THR A 1 81 ? -42.077 13.388 -5.985 1.00 42.25 81 THR A C 1
ATOM 613 O O . THR A 1 81 ? -41.538 12.534 -6.682 1.00 42.25 81 THR A O 1
ATOM 616 N N . GLN A 1 82 ? -43.390 13.559 -5.891 1.00 45.69 82 GLN A N 1
ATOM 617 C CA . GLN A 1 82 ? -44.449 12.736 -6.461 1.00 45.69 82 GLN A CA 1
ATOM 618 C C . GLN A 1 82 ? -44.366 12.559 -7.989 1.00 45.69 82 GLN A C 1
ATOM 620 O O . GLN A 1 82 ? -43.782 13.397 -8.675 1.00 45.69 82 GLN A O 1
ATOM 625 N N . PRO A 1 83 ? -45.001 11.499 -8.528 1.00 45.16 83 PRO A N 1
ATOM 626 C CA . PRO A 1 83 ? -45.115 11.278 -9.963 1.00 45.16 83 PRO A CA 1
ATOM 627 C C . PRO A 1 83 ? -46.091 12.301 -10.562 1.00 45.16 83 PRO A C 1
ATOM 629 O O . PRO A 1 83 ? -47.276 12.292 -10.239 1.00 45.16 83 PRO A O 1
ATOM 632 N N . GLY A 1 84 ? -45.576 13.207 -11.392 1.00 38.62 84 GLY A N 1
ATOM 633 C CA . GLY A 1 84 ? -46.365 14.135 -12.201 1.00 38.62 84 GLY A CA 1
ATOM 634 C C . GLY A 1 84 ? -46.408 13.662 -13.651 1.00 38.62 84 GLY A C 1
ATOM 635 O O . GLY A 1 84 ? -45.362 13.421 -14.248 1.00 38.62 84 GLY A O 1
ATOM 636 N N . ASP A 1 85 ? -47.627 13.503 -14.154 1.00 35.94 85 ASP A N 1
ATOM 637 C CA . ASP A 1 85 ? -48.046 12.975 -15.452 1.00 35.94 85 ASP A CA 1
ATOM 638 C C . ASP A 1 85 ? -47.225 13.392 -16.685 1.00 35.94 85 ASP A C 1
ATOM 640 O O . ASP A 1 85 ? -46.930 14.562 -16.928 1.00 35.94 85 ASP A O 1
ATOM 644 N N . LEU A 1 86 ? -46.983 12.395 -17.539 1.00 50.56 86 LEU A N 1
ATOM 645 C CA . LEU A 1 86 ? -46.750 12.542 -18.974 1.00 50.56 86 LEU A CA 1
ATOM 646 C C . LEU A 1 86 ? -48.044 13.031 -19.650 1.00 50.56 86 LEU A C 1
ATOM 648 O O . LEU A 1 86 ? -48.993 12.256 -19.733 1.00 50.56 86 LEU A O 1
ATOM 652 N N . SER A 1 87 ? -48.083 14.264 -20.172 1.00 41.34 87 SER A N 1
ATOM 653 C CA . SER A 1 87 ? -49.047 14.705 -21.207 1.00 41.34 87 SER A CA 1
ATOM 654 C C . SER A 1 87 ? -48.595 16.004 -21.915 1.00 41.34 87 SER A C 1
ATOM 656 O O . SER A 1 87 ? -48.711 17.086 -21.356 1.00 41.34 87 SER A O 1
ATOM 658 N N . ASP A 1 88 ? -48.069 15.819 -23.133 1.00 43.97 88 ASP A N 1
ATOM 659 C CA . ASP A 1 88 ? -47.937 16.655 -24.355 1.00 43.97 88 ASP A CA 1
ATOM 660 C C . ASP A 1 88 ? -47.539 18.169 -24.408 1.00 43.97 88 ASP A C 1
ATOM 662 O O . ASP A 1 88 ? -47.867 18.957 -23.523 1.00 43.97 88 ASP A O 1
ATOM 666 N N . PRO A 1 89 ? -46.852 18.606 -25.507 1.00 64.38 89 PRO A N 1
ATOM 667 C CA . PRO A 1 89 ? -46.240 19.937 -25.707 1.00 64.38 89 PRO A CA 1
ATOM 668 C C . PRO A 1 89 ? -47.142 20.917 -26.497 1.00 64.38 89 PRO A C 1
ATOM 670 O O . PRO A 1 89 ? -47.993 20.471 -27.268 1.00 64.38 89 PRO A O 1
ATOM 673 N N . PRO A 1 90 ? -46.995 22.259 -26.364 1.00 46.84 90 PRO A N 1
ATOM 674 C CA . PRO A 1 90 ? -46.263 23.087 -27.363 1.00 46.84 90 PRO A CA 1
ATOM 675 C C . PRO A 1 90 ? -45.667 24.388 -26.724 1.00 46.84 90 PRO A C 1
ATOM 677 O O . PRO A 1 90 ? -45.941 24.680 -25.571 1.00 46.84 90 PRO A O 1
ATOM 680 N N . LEU A 1 91 ? -44.831 25.263 -27.303 1.00 45.72 91 LEU A N 1
ATOM 681 C CA . LEU A 1 91 ? -44.833 25.941 -28.604 1.00 45.72 91 LEU A CA 1
ATOM 682 C C . LEU A 1 91 ? -43.522 26.779 -28.716 1.00 45.72 91 LEU A C 1
ATOM 684 O O . LEU A 1 91 ? -42.886 27.100 -27.716 1.00 45.72 91 LEU A O 1
ATOM 688 N N . ALA A 1 92 ? -43.109 27.119 -29.936 1.00 44.44 92 ALA A N 1
ATOM 689 C CA . ALA A 1 92 ? -41.782 27.623 -30.311 1.00 44.44 92 ALA A CA 1
ATOM 690 C C . ALA A 1 92 ? -41.403 29.085 -29.935 1.00 44.44 92 ALA A C 1
ATOM 692 O O . ALA A 1 92 ? -42.275 29.947 -29.861 1.00 44.44 92 ALA A O 1
ATOM 693 N N . ARG A 1 93 ? -40.064 29.327 -29.958 1.00 48.16 93 ARG A N 1
ATOM 694 C CA . ARG A 1 93 ? -39.250 30.560 -30.235 1.00 48.16 93 ARG A CA 1
ATOM 695 C C . ARG A 1 93 ? -38.610 31.314 -29.046 1.00 48.16 93 ARG A C 1
ATOM 697 O O . ARG A 1 93 ? -39.239 31.425 -28.005 1.00 48.16 93 ARG A O 1
ATOM 704 N N . PRO A 1 94 ? -37.492 32.049 -29.271 1.00 47.81 94 PRO A N 1
ATOM 705 C CA . PRO A 1 94 ? -36.255 31.708 -29.999 1.00 47.81 94 PRO A CA 1
ATOM 706 C C . PRO A 1 94 ? -34.975 32.026 -29.170 1.00 47.81 94 PRO A C 1
ATOM 708 O O . PRO A 1 94 ? -35.028 32.743 -28.175 1.00 47.81 94 PRO A O 1
ATOM 711 N N . LEU A 1 95 ? -33.814 31.501 -29.591 1.00 46.56 95 LEU A N 1
ATOM 712 C CA . LEU A 1 95 ? -32.501 31.731 -28.958 1.00 46.56 95 LEU A CA 1
ATOM 713 C C . LEU A 1 95 ? -32.077 33.217 -28.965 1.00 46.56 95 LEU A C 1
ATOM 715 O O . LEU A 1 95 ? -32.146 33.846 -30.023 1.00 46.56 95 LEU A O 1
ATOM 719 N N . PRO A 1 96 ? -31.491 33.738 -27.871 1.00 46.44 96 PRO A N 1
ATOM 720 C CA . PRO A 1 96 ? -30.595 34.887 -27.921 1.00 46.44 96 PRO A CA 1
ATOM 721 C C . PRO A 1 96 ? -29.165 34.417 -28.226 1.00 46.44 96 PRO A C 1
ATOM 723 O O . PRO A 1 96 ? -28.521 33.745 -27.423 1.00 46.44 96 PRO A O 1
ATOM 726 N N . THR A 1 97 ? -28.676 34.765 -29.413 1.00 44.88 97 THR A N 1
ATOM 727 C CA . THR A 1 97 ? -27.254 34.777 -29.774 1.00 44.88 97 THR A CA 1
ATOM 728 C C . THR A 1 97 ? -26.512 35.793 -28.909 1.00 44.88 97 THR A C 1
ATOM 730 O O . THR A 1 97 ? -26.640 36.993 -29.146 1.00 44.88 97 THR A O 1
ATOM 733 N N . GLU A 1 98 ? -25.710 35.330 -27.952 1.00 45.84 98 GLU A N 1
ATOM 734 C CA . GLU A 1 98 ? -24.627 36.136 -27.387 1.00 45.84 98 GLU A CA 1
ATOM 735 C C . GLU A 1 98 ? -23.343 35.791 -28.152 1.00 45.84 98 GLU A C 1
ATOM 737 O O . GLU A 1 98 ? -22.853 34.661 -28.117 1.00 45.84 98 GLU A O 1
ATOM 742 N N . GLN A 1 99 ? -22.861 36.753 -28.939 1.00 50.19 99 GLN A N 1
ATOM 743 C CA . GLN A 1 99 ? -21.562 36.693 -29.595 1.00 50.19 99 GLN A CA 1
ATOM 744 C C . GLN A 1 99 ? -20.471 36.734 -28.523 1.00 50.19 99 GLN A C 1
ATOM 746 O O . GLN A 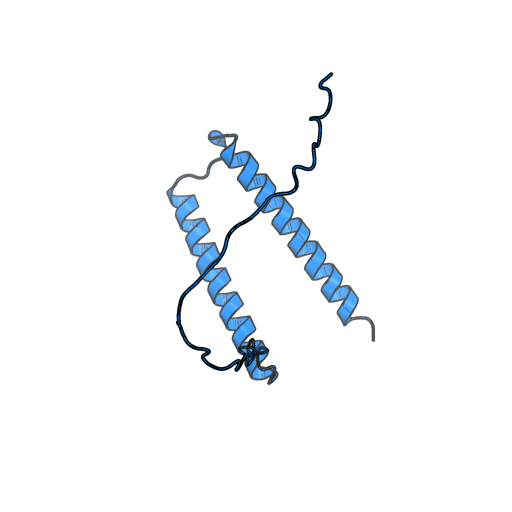1 99 ? -20.324 37.739 -27.836 1.00 50.19 99 GLN A O 1
ATOM 751 N N . VAL A 1 100 ? -19.678 35.671 -28.417 1.00 50.41 100 VAL A N 1
ATOM 752 C CA . VAL A 1 100 ? -18.383 35.715 -27.735 1.00 50.41 100 VAL A CA 1
ATOM 753 C C . VAL A 1 100 ? -17.324 35.426 -28.791 1.00 50.41 100 VAL A C 1
ATOM 755 O O . VAL A 1 100 ? -17.235 34.319 -29.319 1.00 50.41 100 VAL A O 1
ATOM 758 N N . GLU A 1 101 ? -16.590 36.470 -29.160 1.00 59.19 101 GLU A N 1
ATOM 759 C CA . GLU A 1 101 ? -15.430 36.423 -30.050 1.00 59.19 101 GLU A CA 1
ATOM 760 C C . GLU A 1 101 ? -14.327 35.531 -29.438 1.00 59.19 101 GLU A C 1
ATOM 762 O O . GLU A 1 101 ? -14.114 35.584 -28.222 1.00 59.19 101 GLU A O 1
ATOM 767 N N . PRO A 1 102 ? -13.641 34.677 -30.222 1.00 70.88 102 PRO A N 1
ATOM 768 C CA . PRO A 1 102 ? -12.581 33.822 -29.695 1.00 70.88 102 PRO A CA 1
ATOM 769 C C . PRO A 1 102 ? -11.292 34.623 -29.416 1.00 70.88 102 PRO A C 1
ATOM 771 O O . PRO A 1 102 ? -11.010 35.595 -30.116 1.00 70.88 102 PRO A O 1
ATOM 774 N N . PRO A 1 103 ? -10.487 34.228 -28.410 1.00 65.50 103 PRO A N 1
ATOM 775 C CA . PRO A 1 103 ? -9.306 34.983 -27.994 1.00 65.50 103 PRO A CA 1
ATOM 776 C C . PRO A 1 103 ? -8.168 34.937 -29.036 1.00 65.50 103 PRO A C 1
ATOM 778 O O . PRO A 1 103 ? -8.031 33.936 -29.746 1.00 65.50 103 PRO A O 1
ATOM 781 N N . PRO A 1 104 ? -7.321 35.983 -29.116 1.00 60.50 104 PRO A N 1
ATOM 782 C CA . PRO A 1 104 ? -6.184 36.027 -30.032 1.00 60.50 104 PRO A CA 1
ATOM 783 C C . PRO A 1 104 ? -5.074 35.057 -29.601 1.00 60.50 104 PRO A C 1
ATOM 785 O O . PRO A 1 104 ? -4.743 34.953 -28.420 1.00 60.50 104 PRO A O 1
ATOM 788 N N . HIS A 1 105 ? -4.495 34.362 -30.580 1.00 57.72 105 HIS A N 1
ATOM 789 C CA . HIS A 1 105 ? -3.291 33.547 -30.423 1.00 57.72 105 HIS A CA 1
ATOM 790 C C . HIS A 1 105 ? -2.043 34.400 -30.711 1.00 57.72 105 HIS A C 1
ATOM 792 O O . HIS A 1 105 ? -2.001 35.066 -31.747 1.00 57.72 105 HIS A O 1
ATOM 798 N N . GLU A 1 106 ? -1.045 34.348 -29.825 1.00 56.12 106 GLU A N 1
ATOM 799 C CA . GLU A 1 106 ? 0.359 34.701 -30.112 1.00 56.12 106 GLU A CA 1
ATOM 800 C C . GLU A 1 106 ? 1.168 33.442 -30.449 1.00 56.12 106 GLU A C 1
ATOM 802 O O . GLU A 1 106 ? 0.882 32.377 -29.847 1.00 56.12 106 GLU A O 1
#

Sequence (106 aa):
MAVGQEVWSGLRSQNEGGNGNLKKSALDSIGNPQLRLPHGHVAQTLLTAVIIFEANLRAIRRFLRDQGIQPRNASPQSAATQPGDLSDPPLARPLPTEQVEPPPHE

Radius of gyration: 27.43 Å; chains: 1; bounding box: 64×50×56 Å

Foldseek 3Di:
DCVVVVVVVVVVVVVVVVVVVVVVLVVVCVVDVVSDDDPVVVVVVVVVVVVVVVVVVVVVVVVCVVVVNDDPPPPPPPPPDDDDDDDDDDDDDDDDDDDDDDDDDD

Secondary structure (DSSP, 8-state):
--HHHHHHHHHHHHHHHHHHHHHHHHHHHHH-GGGSPPHHHHHHHHHHHHHHHHHHHHHHHHHHHHTT--------------------------------PPPPP-

pLDDT: mean 72.69, std 18.11, range [35.94, 96.75]